Protein AF-A0A0B6WXC1-F1 (afdb_monomer_lite)

Organism: NCBI:txid454194

Sequence (151 aa):
MERNPGFRALVWTSIVTAAIGIGVLFVARARHEAISSNPSQPAAYEILSDEMGTLICIGVPVDTNEEQLRATLVKVADEHQDDAARDYMTSMYLWVEAYLVKDGQRSRVPAGSLRRFVPPGNAEERRRMKIDRGAWDSFAITLDEAKRTLQ

Radius of gyration: 27.99 Å; chains: 1; bounding box: 67×60×90 Å

Foldseek 3Di:
DDDYDDDDDDDDDDDDDDDDDDDDDDPPCPDPDPQDPDLQAAFDWDFPDDPLEAETEIEGELPRDPNNVVNNQVVVCVVPLQDPSHAQGPDQKHKYFYWYDDPRWTFPHGQKMKIWGRDHHHNVVSVVVVDPRCVPIDMDGNSVNRSVRTD

Structure (mmCIF, N/CA/C/O backbone):
data_AF-A0A0B6WXC1-F1
#
_entry.id   AF-A0A0B6WXC1-F1
#
loop_
_atom_site.group_PDB
_atom_site.id
_atom_site.type_symbol
_atom_site.label_atom_id
_atom_site.label_alt_id
_atom_site.label_comp_id
_atom_site.label_asym_id
_atom_site.label_entity_id
_atom_site.label_seq_id
_atom_site.pdbx_PDB_ins_code
_atom_site.Cartn_x
_atom_site.Cartn_y
_atom_site.Cartn_z
_atom_site.occupancy
_atom_site.B_iso_or_equiv
_atom_site.auth_seq_id
_atom_site.auth_comp_id
_atom_site.auth_asym_id
_atom_site.auth_atom_id
_atom_site.pdbx_PDB_model_num
ATOM 1 N N . MET A 1 1 ? 47.569 -46.058 71.777 1.00 40.78 1 MET A N 1
ATOM 2 C CA . MET A 1 1 ? 48.752 -45.223 71.468 1.00 40.78 1 MET A CA 1
ATOM 3 C C . MET A 1 1 ? 49.082 -45.556 70.025 1.00 40.78 1 MET A C 1
ATOM 5 O O . MET A 1 1 ? 49.300 -46.722 69.774 1.00 40.78 1 MET A O 1
ATOM 9 N N . GLU A 1 2 ? 48.894 -44.710 69.020 1.00 37.91 2 GLU A N 1
ATOM 10 C CA . GLU A 1 2 ? 49.236 -43.290 68.892 1.00 37.91 2 GLU A CA 1
ATOM 11 C C . GLU A 1 2 ? 48.126 -42.445 68.238 1.00 37.91 2 GLU A C 1
ATOM 13 O O . GLU A 1 2 ? 47.155 -42.953 67.682 1.00 37.91 2 GLU A O 1
ATOM 18 N N . ARG A 1 3 ? 48.280 -41.126 68.381 1.00 39.72 3 ARG A N 1
ATOM 19 C CA . ARG A 1 3 ? 47.405 -40.033 67.948 1.00 39.72 3 ARG A CA 1
ATOM 20 C C . ARG A 1 3 ? 48.002 -39.357 66.701 1.00 39.72 3 ARG A C 1
ATOM 22 O O . ARG A 1 3 ? 49.127 -38.893 66.804 1.00 39.72 3 ARG A O 1
ATOM 29 N N . ASN A 1 4 ? 47.145 -39.117 65.695 1.00 49.16 4 ASN A N 1
ATOM 30 C CA . ASN A 1 4 ? 47.024 -37.873 64.895 1.00 49.16 4 ASN A CA 1
ATOM 31 C C . ASN A 1 4 ? 48.202 -37.407 63.990 1.00 49.16 4 ASN A C 1
ATOM 33 O O . ASN A 1 4 ? 49.335 -37.820 64.179 1.00 49.16 4 ASN A O 1
ATOM 37 N N . PRO A 1 5 ? 48.010 -36.375 63.135 1.00 60.09 5 PRO A N 1
ATOM 38 C CA . PRO A 1 5 ? 46.881 -36.095 62.232 1.00 60.09 5 PRO A CA 1
ATOM 39 C C . PRO A 1 5 ? 47.346 -35.548 60.854 1.00 60.09 5 PRO A C 1
ATOM 41 O O . PRO A 1 5 ? 48.386 -34.911 60.730 1.00 60.09 5 PRO A O 1
ATOM 44 N N . GLY A 1 6 ? 46.519 -35.681 59.818 1.00 40.53 6 GLY A N 1
ATOM 45 C CA . GLY A 1 6 ? 46.742 -35.043 58.513 1.00 40.53 6 GLY A CA 1
ATOM 46 C C . GLY A 1 6 ? 45.454 -34.441 57.978 1.00 40.53 6 GLY A C 1
ATOM 47 O O . GLY A 1 6 ? 44.843 -34.969 57.061 1.00 40.53 6 GLY A O 1
ATOM 48 N N . PHE A 1 7 ? 44.995 -33.388 58.645 1.00 43.75 7 PHE A N 1
ATOM 49 C CA . PHE A 1 7 ? 43.799 -32.616 58.325 1.00 43.75 7 PHE A CA 1
ATOM 50 C C . PHE A 1 7 ? 44.002 -31.797 57.034 1.00 43.75 7 PHE A C 1
ATOM 52 O O . PHE A 1 7 ? 45.110 -31.309 56.816 1.00 43.75 7 PHE A O 1
ATOM 59 N N . ARG A 1 8 ? 42.880 -31.497 56.347 1.00 41.06 8 ARG A N 1
ATOM 60 C CA . ARG A 1 8 ? 42.628 -30.425 55.339 1.00 41.06 8 ARG A CA 1
ATOM 61 C C . ARG A 1 8 ? 42.650 -30.906 53.874 1.00 41.06 8 ARG A C 1
ATOM 63 O O . ARG A 1 8 ? 43.608 -31.531 53.465 1.00 41.06 8 ARG A O 1
ATOM 70 N N . ALA A 1 9 ? 41.669 -30.629 53.012 1.00 38.78 9 ALA A N 1
ATOM 71 C CA . ALA A 1 9 ? 40.516 -29.728 53.066 1.00 38.78 9 ALA A CA 1
ATOM 72 C C . ALA A 1 9 ? 39.494 -30.075 51.953 1.00 38.78 9 ALA A C 1
ATOM 74 O O . ALA A 1 9 ? 39.887 -30.636 50.938 1.00 38.78 9 ALA A O 1
ATOM 75 N N . LEU A 1 10 ? 38.230 -29.672 52.175 1.00 46.09 10 LEU A N 1
ATOM 76 C CA . LEU A 1 10 ? 37.221 -29.169 51.212 1.00 46.09 10 LEU A CA 1
ATOM 77 C C . LEU A 1 10 ? 37.076 -29.913 49.864 1.00 46.09 10 LEU A C 1
ATOM 79 O O . LEU A 1 10 ? 37.927 -29.812 48.993 1.00 46.09 10 LEU A O 1
ATOM 83 N N . VAL A 1 11 ? 36.013 -30.690 49.614 1.00 44.84 11 VAL A N 1
ATOM 84 C CA . VAL A 1 11 ? 34.620 -30.263 49.318 1.00 44.84 11 VAL A CA 1
ATOM 85 C C . VAL A 1 11 ? 34.566 -29.036 48.393 1.00 44.84 11 VAL A C 1
ATOM 87 O O . VAL A 1 11 ? 34.926 -27.945 48.815 1.00 44.84 11 VAL A O 1
ATOM 90 N N . TRP A 1 12 ? 34.095 -29.195 47.153 1.00 34.00 12 TRP A N 1
ATOM 91 C CA . TRP A 1 12 ? 32.760 -28.741 46.729 1.00 34.00 12 TRP A CA 1
ATOM 92 C C . TRP A 1 12 ? 32.480 -29.147 45.272 1.00 34.00 12 TRP A C 1
ATOM 94 O O . TRP A 1 12 ? 33.256 -28.925 44.350 1.00 34.00 12 TRP A O 1
ATOM 104 N N . THR A 1 13 ? 31.342 -29.809 45.125 1.00 49.97 13 THR A N 1
ATOM 105 C CA . THR A 1 13 ? 30.692 -30.326 43.923 1.00 49.97 13 THR A CA 1
ATOM 106 C C . THR A 1 13 ? 30.248 -29.229 42.960 1.00 49.97 13 THR A C 1
ATOM 108 O O . THR A 1 13 ? 29.724 -28.205 43.392 1.00 49.97 13 THR A O 1
ATOM 111 N N . SER A 1 14 ? 30.303 -29.502 41.655 1.00 40.31 14 SER A N 1
ATOM 112 C CA . SER A 1 14 ? 29.391 -28.907 40.668 1.00 40.31 14 SER A CA 1
ATOM 113 C C . SER A 1 14 ? 29.190 -29.877 39.505 1.00 40.31 14 SER A C 1
ATOM 115 O O . SER A 1 14 ? 30.009 -29.976 38.597 1.00 40.31 14 SER A O 1
ATOM 117 N N . ILE A 1 15 ? 28.088 -30.623 39.577 1.00 48.66 15 ILE A N 1
ATOM 118 C CA . ILE A 1 15 ? 27.477 -31.322 38.448 1.00 48.66 15 ILE A CA 1
ATOM 119 C C . ILE A 1 15 ? 26.597 -30.281 37.754 1.00 48.66 15 ILE A C 1
ATOM 121 O O . ILE A 1 15 ? 25.662 -29.780 38.375 1.00 48.66 15 ILE A O 1
ATOM 125 N N . VAL A 1 16 ? 26.875 -29.952 36.493 1.00 43.62 16 VAL A N 1
ATOM 126 C CA . VAL A 1 16 ? 25.897 -29.266 35.639 1.00 43.62 16 VAL A CA 1
ATOM 127 C C . VAL A 1 16 ? 25.464 -30.242 34.560 1.00 43.62 16 VAL A C 1
ATOM 129 O O . VAL A 1 16 ? 26.168 -30.508 33.589 1.00 43.62 16 VAL A O 1
ATOM 132 N N . THR A 1 17 ? 24.292 -30.811 34.801 1.00 49.19 17 THR A N 1
ATOM 133 C CA . THR A 1 17 ? 23.539 -31.681 33.911 1.00 49.19 17 THR A CA 1
ATOM 134 C C . THR A 1 17 ? 23.006 -30.845 32.748 1.00 49.19 17 THR A C 1
ATOM 136 O O . THR A 1 17 ? 22.148 -29.985 32.935 1.00 49.19 17 THR A O 1
ATOM 139 N N . ALA A 1 18 ? 23.514 -31.083 31.543 1.00 45.59 18 ALA A N 1
ATOM 140 C CA . ALA A 1 18 ? 22.942 -30.539 30.320 1.00 45.59 18 ALA A CA 1
ATOM 141 C C . ALA A 1 18 ? 21.737 -31.398 29.907 1.00 45.59 18 ALA A C 1
ATOM 143 O O . ALA A 1 18 ? 21.915 -32.548 29.507 1.00 45.59 18 ALA A O 1
ATOM 144 N N . ALA A 1 19 ? 20.518 -30.861 29.999 1.00 44.47 19 ALA A N 1
ATOM 145 C CA . ALA A 1 19 ? 19.350 -31.492 29.391 1.00 44.47 19 ALA A CA 1
ATOM 146 C C . ALA A 1 19 ? 18.281 -30.476 28.941 1.00 44.47 19 ALA A C 1
ATOM 148 O O . ALA A 1 19 ? 17.565 -29.909 29.755 1.00 44.47 19 ALA A O 1
ATOM 149 N N . ILE A 1 20 ? 18.202 -30.347 27.611 1.00 49.75 20 ILE A N 1
ATOM 150 C CA . ILE A 1 20 ? 17.006 -30.330 26.746 1.00 49.75 20 ILE A CA 1
ATOM 151 C C . ILE A 1 20 ? 15.991 -29.184 26.898 1.00 49.75 20 ILE A C 1
ATOM 153 O O . ILE A 1 20 ? 15.306 -29.038 27.903 1.00 49.75 20 ILE A O 1
ATOM 157 N N . GLY A 1 21 ? 15.763 -28.499 25.772 1.00 38.78 21 GLY A N 1
ATOM 158 C CA . GLY A 1 21 ? 14.553 -27.718 25.522 1.00 38.78 21 GLY A CA 1
ATOM 159 C C . GLY A 1 21 ? 14.538 -27.099 24.126 1.00 38.78 21 GLY A C 1
ATOM 160 O O . GLY A 1 21 ? 14.786 -25.908 23.981 1.00 38.78 21 GLY A O 1
ATOM 161 N N . ILE A 1 22 ? 14.255 -27.899 23.092 1.00 50.91 22 ILE A N 1
ATOM 162 C CA . ILE A 1 22 ? 13.799 -27.373 21.797 1.00 50.91 22 ILE A CA 1
ATOM 163 C C . ILE A 1 22 ? 12.395 -26.808 22.032 1.00 50.91 22 ILE A C 1
ATOM 165 O O . ILE A 1 22 ? 11.469 -27.557 22.331 1.00 50.91 22 ILE A O 1
ATOM 169 N N . GLY A 1 23 ? 12.254 -25.491 21.917 1.00 38.72 23 GLY A N 1
ATOM 170 C CA . GLY A 1 23 ? 10.987 -24.780 22.032 1.00 38.72 23 GLY A CA 1
ATOM 171 C C . GLY A 1 23 ? 11.016 -23.554 21.134 1.00 38.72 23 GLY A C 1
ATOM 172 O O . GLY A 1 23 ? 11.647 -22.550 21.450 1.00 38.72 23 GLY A O 1
ATOM 173 N N . VAL A 1 24 ? 10.371 -23.680 19.981 1.00 50.59 24 VAL A N 1
ATOM 174 C CA . VAL A 1 24 ? 10.141 -22.616 19.004 1.00 50.59 24 VAL A CA 1
ATOM 175 C C . VAL A 1 24 ? 9.372 -21.474 19.666 1.00 50.59 24 VAL A C 1
ATOM 177 O O . VAL A 1 24 ? 8.263 -21.689 20.144 1.00 50.59 24 VAL A O 1
ATOM 180 N N . LEU A 1 25 ? 9.910 -20.255 19.616 1.00 39.41 25 LEU A N 1
ATOM 181 C CA . LEU A 1 25 ? 9.087 -19.055 19.494 1.00 39.41 25 LEU A CA 1
ATOM 182 C C . LEU A 1 25 ? 9.913 -17.950 18.830 1.00 39.41 25 LEU A C 1
ATOM 184 O O . LEU A 1 25 ? 10.766 -17.315 19.447 1.00 39.41 25 LEU A O 1
ATOM 188 N N . PHE A 1 26 ? 9.658 -17.739 17.540 1.00 43.16 26 PHE A N 1
ATOM 189 C CA . PHE A 1 26 ? 10.005 -16.496 16.868 1.00 43.16 26 PHE A CA 1
ATOM 190 C C . PHE A 1 26 ? 9.287 -15.367 17.605 1.00 43.16 26 PHE A C 1
ATOM 192 O O . PHE A 1 26 ? 8.086 -15.165 17.443 1.00 43.16 26 PHE A O 1
ATOM 199 N N . VAL A 1 27 ? 10.017 -14.636 18.442 1.00 44.41 27 VAL A N 1
ATOM 200 C CA . VAL A 1 27 ? 9.549 -13.346 18.938 1.00 44.41 27 VAL A CA 1
ATOM 201 C C . VAL A 1 27 ? 9.637 -12.394 17.753 1.00 44.41 27 VAL A C 1
ATOM 203 O O . VAL A 1 27 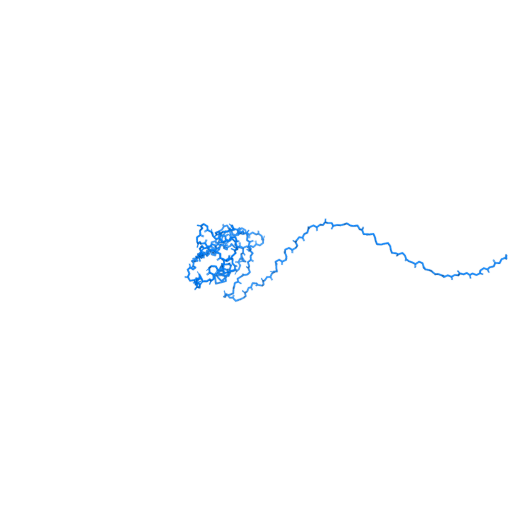? 10.677 -11.784 17.503 1.00 44.41 27 VAL A O 1
ATOM 206 N N . ALA A 1 28 ? 8.546 -12.304 16.993 1.00 48.09 28 ALA A N 1
ATOM 207 C CA . ALA A 1 28 ? 8.292 -11.202 16.083 1.00 48.09 28 ALA A CA 1
ATOM 208 C C . ALA A 1 28 ? 8.224 -9.923 16.926 1.00 48.09 28 ALA A C 1
ATOM 210 O O . ALA A 1 28 ? 7.179 -9.514 17.420 1.00 48.09 28 ALA A O 1
ATOM 211 N N . ARG A 1 29 ? 9.388 -9.319 17.168 1.00 40.75 29 ARG A N 1
ATOM 212 C CA . ARG A 1 29 ? 9.503 -8.018 17.817 1.00 40.75 29 ARG A CA 1
ATOM 213 C C . ARG A 1 29 ? 9.371 -6.951 16.737 1.00 40.75 29 ARG A C 1
ATOM 215 O O . ARG A 1 29 ? 10.347 -6.276 16.418 1.00 40.75 29 ARG A O 1
ATOM 222 N N . ALA A 1 30 ? 8.172 -6.821 16.170 1.00 43.78 30 ALA A N 1
ATOM 223 C CA . ALA A 1 30 ? 7.795 -5.594 15.484 1.00 43.78 30 ALA A CA 1
ATOM 224 C C . ALA A 1 30 ? 7.807 -4.496 16.552 1.00 43.78 30 ALA A C 1
ATOM 226 O O . ALA A 1 30 ? 7.058 -4.524 17.530 1.00 43.78 30 ALA A O 1
ATOM 227 N N . ARG A 1 31 ? 8.807 -3.622 16.463 1.00 45.12 31 ARG A N 1
ATOM 228 C CA . ARG A 1 31 ? 8.982 -2.514 17.390 1.00 45.12 31 ARG A CA 1
ATOM 229 C C . ARG A 1 31 ? 7.776 -1.593 17.234 1.00 45.12 31 ARG A C 1
ATOM 231 O O . ARG A 1 31 ? 7.430 -1.240 16.116 1.00 45.12 31 ARG A O 1
ATOM 238 N N . HIS A 1 32 ? 7.176 -1.206 18.358 1.00 42.19 32 HIS A N 1
ATOM 239 C CA . HIS A 1 32 ? 6.328 -0.023 18.443 1.00 42.19 32 HIS A CA 1
ATOM 240 C C . HIS A 1 32 ? 7.124 1.169 17.897 1.00 42.19 32 HIS A C 1
ATOM 242 O O . HIS A 1 32 ? 7.946 1.747 18.611 1.00 42.19 32 HIS A O 1
ATOM 248 N N . GLU A 1 33 ? 6.928 1.507 16.628 1.00 42.31 33 GLU A N 1
ATOM 249 C CA . GLU A 1 33 ? 7.277 2.829 16.138 1.00 42.31 33 GLU A CA 1
ATOM 250 C C . GLU A 1 33 ? 6.201 3.783 16.647 1.00 42.31 33 GLU A C 1
ATOM 252 O O . GLU A 1 33 ? 5.001 3.536 16.520 1.00 42.31 33 GLU A O 1
ATOM 257 N N . ALA A 1 34 ? 6.664 4.821 17.338 1.00 45.56 34 ALA A N 1
ATOM 258 C CA . ALA A 1 34 ? 5.833 5.889 17.851 1.00 45.56 34 ALA A CA 1
ATOM 259 C C . ALA A 1 34 ? 4.918 6.406 16.736 1.00 45.56 34 ALA A C 1
ATOM 261 O O . ALA A 1 34 ? 5.383 6.657 15.625 1.00 45.56 34 ALA A O 1
ATOM 262 N N . ILE A 1 35 ? 3.636 6.583 17.060 1.00 50.53 35 ILE A N 1
ATOM 263 C CA . ILE A 1 35 ? 2.696 7.373 16.264 1.00 50.53 35 ILE A CA 1
ATOM 264 C C . ILE A 1 35 ? 3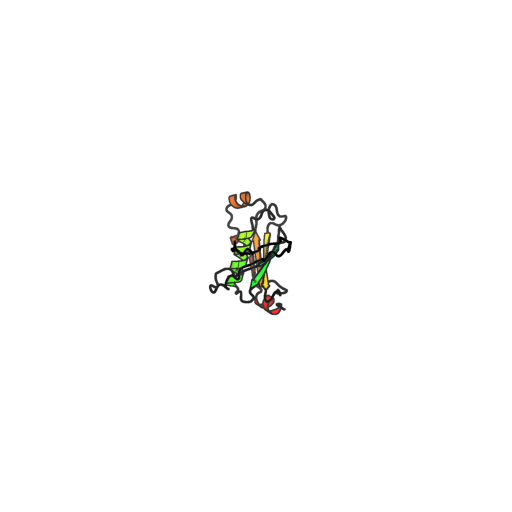.421 8.671 15.908 1.00 50.53 35 ILE A C 1
ATOM 266 O O . ILE A 1 35 ? 3.759 9.458 16.798 1.00 50.53 35 ILE A O 1
ATOM 270 N N . SER A 1 36 ? 3.758 8.853 14.630 1.00 51.19 36 SER A N 1
ATOM 271 C CA . SER A 1 36 ? 4.434 10.072 14.213 1.00 51.19 36 SER A CA 1
ATOM 272 C C . SER A 1 36 ? 3.506 11.246 14.507 1.00 51.19 36 SER A C 1
ATOM 274 O O . SER A 1 36 ? 2.354 11.264 14.082 1.00 51.19 36 SER A O 1
ATOM 276 N N . SER A 1 37 ? 3.996 12.235 15.251 1.00 55.72 37 SER A N 1
ATOM 277 C CA . SER A 1 37 ? 3.274 13.487 15.489 1.00 55.72 37 SER A CA 1
ATOM 278 C C . SER A 1 37 ? 3.322 14.428 14.282 1.00 55.72 37 SER A C 1
ATOM 280 O O . SER A 1 37 ? 2.720 15.500 14.316 1.00 55.72 37 SER A O 1
ATOM 282 N N . ASN A 1 38 ? 4.040 14.049 13.219 1.00 62.12 38 ASN A N 1
ATOM 283 C CA . ASN A 1 38 ? 4.110 14.803 11.982 1.00 62.12 38 ASN A CA 1
ATOM 284 C C . ASN A 1 38 ? 3.061 14.253 10.999 1.00 62.12 38 ASN A C 1
ATOM 286 O O . ASN A 1 38 ? 3.181 13.102 10.572 1.00 62.12 38 ASN A O 1
ATOM 290 N N . PRO A 1 39 ? 2.044 15.046 10.616 1.00 61.31 39 PRO A N 1
ATOM 291 C CA . PRO A 1 39 ? 0.963 14.569 9.755 1.00 61.31 39 PRO A CA 1
ATOM 292 C C . PRO A 1 39 ? 1.456 14.175 8.352 1.00 61.31 39 PRO A C 1
ATOM 294 O O . PRO A 1 39 ? 0.836 13.346 7.702 1.00 61.31 39 PRO A O 1
ATOM 297 N N . SER A 1 40 ? 2.629 14.662 7.933 1.00 73.12 40 SER A N 1
ATOM 298 C CA . SER A 1 40 ? 3.245 14.309 6.646 1.00 73.12 40 SER A CA 1
ATOM 299 C C . SER A 1 40 ? 4.071 13.016 6.652 1.00 73.12 40 SER A C 1
ATOM 301 O O . SER A 1 40 ? 4.503 12.561 5.593 1.00 73.12 40 SER A O 1
ATOM 303 N N . GLN A 1 41 ? 4.344 12.425 7.821 1.00 89.12 41 GLN A N 1
ATOM 304 C CA . GLN A 1 41 ? 5.146 11.205 7.901 1.00 89.12 41 GLN A CA 1
ATOM 305 C C . GLN A 1 41 ? 4.273 9.950 7.782 1.00 89.12 41 GLN A C 1
ATOM 307 O O . GLN A 1 41 ? 3.185 9.914 8.354 1.00 89.12 41 GLN A O 1
ATOM 312 N N . PRO A 1 42 ? 4.758 8.892 7.106 1.00 93.12 42 PRO A N 1
ATOM 313 C CA . PRO A 1 42 ? 4.084 7.601 7.090 1.00 93.12 42 PRO A CA 1
ATOM 314 C C . PRO A 1 42 ? 3.806 7.093 8.509 1.00 93.12 42 PRO A C 1
ATOM 316 O O . PRO A 1 42 ? 4.689 7.119 9.370 1.00 93.12 42 PRO A O 1
ATOM 319 N N . ALA A 1 43 ? 2.596 6.594 8.736 1.00 93.06 43 ALA A N 1
ATOM 320 C CA . ALA A 1 43 ? 2.280 5.808 9.919 1.00 93.06 43 ALA A CA 1
ATOM 321 C C . ALA A 1 43 ? 3.043 4.473 9.906 1.00 93.06 43 ALA A C 1
ATOM 323 O O . ALA A 1 43 ? 3.349 3.923 8.840 1.00 93.06 43 ALA A O 1
ATOM 324 N N . ALA A 1 44 ? 3.300 3.939 11.102 1.00 93.62 44 ALA A N 1
ATOM 325 C CA . ALA A 1 44 ? 3.724 2.555 11.263 1.00 93.62 44 ALA A CA 1
ATOM 326 C C . ALA A 1 44 ? 2.677 1.624 10.635 1.00 93.62 44 ALA A C 1
ATOM 328 O O . ALA A 1 44 ? 1.478 1.902 10.702 1.00 93.62 44 ALA A O 1
ATOM 329 N N . TYR A 1 45 ? 3.124 0.532 10.026 1.00 96.25 45 TYR A N 1
ATOM 330 C CA . TYR A 1 45 ? 2.230 -0.425 9.392 1.00 96.25 45 TYR A CA 1
ATOM 331 C C . TYR A 1 45 ? 2.748 -1.855 9.551 1.00 96.25 45 TYR A C 1
ATOM 333 O O . TYR A 1 45 ? 3.940 -2.080 9.769 1.00 96.25 45 TYR A O 1
ATOM 341 N N . GLU A 1 46 ? 1.847 -2.820 9.416 1.00 96.06 46 GLU A N 1
ATOM 342 C CA . GLU A 1 46 ? 2.173 -4.241 9.291 1.00 96.06 46 GLU A CA 1
ATOM 343 C C . GLU A 1 46 ? 1.595 -4.805 7.991 1.00 96.06 46 GLU A C 1
ATOM 345 O O . GLU A 1 46 ? 0.562 -4.334 7.521 1.00 96.06 46 GLU A O 1
ATOM 350 N N . ILE A 1 47 ? 2.235 -5.813 7.399 1.00 96.06 47 ILE A N 1
ATOM 351 C CA . ILE A 1 47 ? 1.676 -6.517 6.238 1.00 96.06 47 ILE A CA 1
ATOM 352 C C . ILE A 1 47 ? 0.684 -7.565 6.750 1.00 96.06 47 ILE A C 1
ATOM 354 O O . ILE A 1 47 ? 1.070 -8.490 7.463 1.00 96.06 47 ILE A O 1
ATOM 358 N N . LEU A 1 48 ? -0.587 -7.431 6.370 1.00 95.31 48 LEU A N 1
ATOM 359 C CA . LEU A 1 48 ? -1.654 -8.383 6.697 1.00 95.31 48 LEU A CA 1
ATOM 360 C C . LEU A 1 48 ? -1.705 -9.528 5.683 1.00 95.31 48 LEU A C 1
ATOM 362 O O . LEU A 1 48 ? -1.920 -10.682 6.050 1.00 95.31 48 LEU A O 1
ATOM 366 N N . SER A 1 49 ? -1.530 -9.202 4.404 1.00 95.38 49 SER A N 1
ATOM 367 C CA . SER A 1 49 ? -1.423 -10.171 3.316 1.00 95.38 49 SER A CA 1
ATOM 368 C C . SER A 1 49 ? -0.711 -9.552 2.122 1.00 95.38 49 SER A C 1
ATOM 370 O O . SER A 1 49 ? -0.844 -8.360 1.860 1.00 95.38 49 SER A O 1
ATOM 372 N N . ASP A 1 50 ? 0.003 -10.375 1.367 1.00 92.88 50 ASP A N 1
ATOM 373 C CA . ASP A 1 50 ? 0.585 -9.996 0.085 1.00 92.88 50 ASP A CA 1
ATOM 374 C C . ASP A 1 50 ? 0.25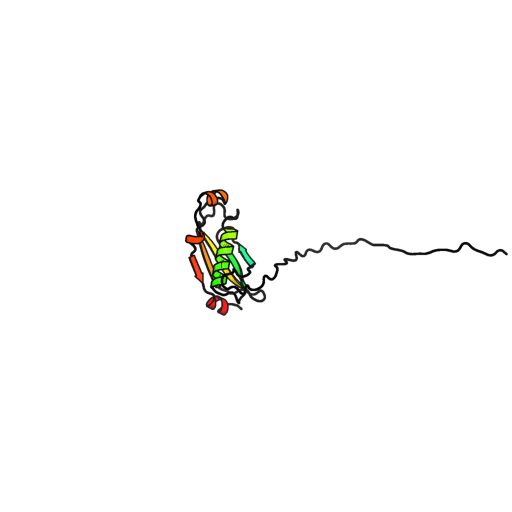6 -11.108 -0.918 1.00 92.88 50 ASP A C 1
ATOM 376 O O . ASP A 1 50 ? 0.681 -12.253 -0.755 1.00 92.88 50 ASP A O 1
ATOM 380 N N . GLU A 1 51 ? -0.535 -10.772 -1.937 1.00 87.38 51 GLU A N 1
ATOM 381 C CA . GLU A 1 51 ? -0.972 -11.703 -2.981 1.00 87.38 51 GLU A CA 1
ATOM 382 C C . GLU A 1 51 ? 0.094 -11.931 -4.069 1.00 87.38 51 GLU A C 1
ATOM 384 O O . GLU A 1 51 ? -0.228 -12.400 -5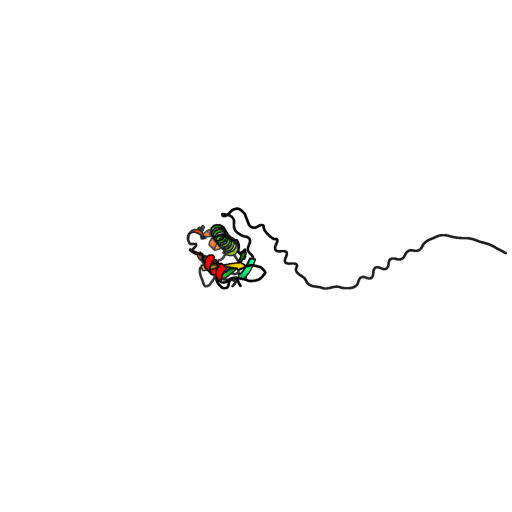.158 1.00 87.38 51 GLU A O 1
ATOM 389 N N . MET A 1 52 ? 1.367 -11.626 -3.776 1.00 72.00 52 MET A N 1
ATOM 390 C CA . MET A 1 52 ? 2.556 -11.937 -4.586 1.00 72.00 52 MET A CA 1
ATOM 391 C C . MET A 1 52 ? 2.355 -11.600 -6.063 1.00 72.00 52 MET A C 1
ATOM 393 O O . MET A 1 52 ? 2.583 -12.405 -6.963 1.00 72.00 52 MET A O 1
ATOM 397 N N . GLY A 1 53 ? 1.849 -10.393 -6.287 1.00 72.56 53 GLY A N 1
ATOM 398 C CA . GLY A 1 53 ? 1.477 -9.903 -7.597 1.00 72.56 53 GLY A CA 1
ATOM 399 C C . GLY A 1 53 ? 0.735 -8.595 -7.435 1.00 72.56 53 GLY A C 1
ATOM 400 O O . GLY A 1 53 ? 1.337 -7.531 -7.381 1.00 72.56 53 GLY A O 1
ATOM 401 N N . THR A 1 54 ? -0.585 -8.649 -7.338 1.00 87.25 54 THR A N 1
ATOM 402 C CA . THR A 1 54 ? -1.417 -7.470 -7.589 1.00 87.25 54 THR A CA 1
ATOM 403 C C . THR A 1 54 ? -1.781 -6.649 -6.372 1.00 87.25 54 THR A C 1
ATOM 405 O O . THR A 1 54 ? -2.084 -5.474 -6.547 1.00 87.25 54 THR A O 1
ATOM 408 N N . LEU A 1 55 ? -1.776 -7.227 -5.172 1.00 94.06 55 LEU A N 1
ATOM 409 C CA . LEU A 1 55 ? -2.349 -6.593 -3.988 1.00 94.06 55 LEU A CA 1
ATOM 410 C C . LEU A 1 55 ? -1.490 -6.824 -2.744 1.00 94.06 55 LEU A C 1
ATOM 412 O O . LEU A 1 55 ? -1.089 -7.950 -2.453 1.00 94.06 55 LEU A O 1
ATOM 416 N N . ILE A 1 56 ? -1.261 -5.748 -1.999 1.00 96.31 56 ILE A N 1
ATOM 417 C CA . ILE A 1 56 ? -0.711 -5.759 -0.645 1.00 96.31 56 ILE A CA 1
ATOM 418 C C . ILE A 1 56 ? -1.770 -5.182 0.285 1.00 96.31 56 ILE A C 1
ATOM 420 O O . ILE A 1 56 ? -2.210 -4.050 0.097 1.00 96.31 56 ILE A O 1
ATOM 424 N N . CYS A 1 57 ? -2.146 -5.931 1.313 1.00 97.94 57 CYS A N 1
ATOM 425 C CA . CYS A 1 57 ? -2.995 -5.436 2.386 1.00 97.94 57 CYS A CA 1
ATOM 426 C C . CYS A 1 57 ? -2.128 -5.146 3.608 1.00 97.94 57 CYS A C 1
ATOM 428 O O . CYS A 1 57 ? -1.420 -6.031 4.093 1.00 97.94 57 CYS A O 1
ATOM 430 N N . ILE A 1 58 ? -2.220 -3.931 4.135 1.00 98.31 58 ILE A N 1
ATOM 431 C CA . ILE A 1 58 ? -1.496 -3.484 5.323 1.00 98.31 58 ILE A CA 1
ATOM 432 C C . ILE A 1 58 ? -2.459 -3.103 6.447 1.00 98.31 58 ILE A C 1
ATOM 434 O O . ILE A 1 58 ? -3.593 -2.692 6.204 1.00 98.31 58 ILE A O 1
ATOM 438 N N . GLY A 1 59 ? -2.000 -3.230 7.685 1.00 97.88 59 GLY A N 1
ATOM 439 C CA . GLY A 1 59 ? -2.666 -2.729 8.878 1.00 97.88 59 GLY A CA 1
ATOM 440 C C . GLY A 1 59 ? -2.019 -1.424 9.316 1.00 97.88 59 GLY A C 1
ATOM 441 O O . GLY A 1 59 ? -0.796 -1.363 9.409 1.00 97.88 59 GLY A O 1
ATOM 442 N N . VAL A 1 60 ? -2.820 -0.393 9.583 1.00 97.69 60 VAL A N 1
ATOM 443 C CA . VAL A 1 60 ? -2.361 0.896 10.124 1.00 97.69 60 VAL A CA 1
ATOM 444 C C . VAL A 1 60 ? -3.102 1.236 11.426 1.00 97.69 60 VAL A C 1
ATOM 446 O O . VAL A 1 60 ? -4.254 0.823 11.596 1.00 97.69 60 VAL A O 1
ATOM 449 N N . PRO A 1 61 ? -2.492 1.996 12.353 1.00 96.44 61 PRO A N 1
ATOM 450 C CA . PRO A 1 61 ? -3.137 2.420 13.594 1.00 96.44 61 PRO A CA 1
ATOM 451 C C . PRO A 1 61 ? -4.452 3.184 13.374 1.00 96.44 61 PRO A C 1
ATOM 453 O O . PRO A 1 61 ? -4.579 3.970 12.435 1.00 96.44 61 PRO A O 1
ATOM 456 N N . VAL A 1 62 ? -5.428 3.000 14.269 1.00 95.31 62 VAL A N 1
ATOM 457 C CA . VAL A 1 62 ? -6.758 3.649 14.204 1.00 95.31 62 VAL A CA 1
ATOM 458 C C . VAL A 1 62 ? -6.724 5.187 14.248 1.00 95.31 62 VAL A C 1
ATOM 460 O O . VAL A 1 62 ? -7.653 5.847 13.777 1.00 95.31 62 VAL A O 1
ATOM 463 N N . ASP A 1 63 ? -5.673 5.765 14.823 1.00 93.75 63 ASP A N 1
ATOM 464 C CA . ASP A 1 63 ? -5.447 7.205 14.950 1.00 93.75 63 ASP A CA 1
ATOM 465 C C . ASP A 1 63 ? -4.724 7.823 13.742 1.00 93.75 63 ASP A C 1
ATOM 467 O O . ASP A 1 63 ? -4.551 9.042 13.694 1.00 93.75 63 ASP A O 1
ATOM 471 N N . THR A 1 64 ? -4.380 7.011 12.735 1.00 94.62 64 THR A N 1
ATOM 472 C CA . THR A 1 64 ? -3.811 7.472 11.462 1.00 94.62 64 THR A CA 1
ATOM 473 C C . THR A 1 64 ? -4.744 8.485 10.792 1.00 94.62 64 THR A C 1
ATOM 475 O O . THR A 1 64 ? -5.932 8.221 10.571 1.00 94.62 64 THR A O 1
ATOM 478 N N . ASN A 1 65 ? -4.206 9.656 10.447 1.00 95.12 65 ASN A N 1
ATOM 479 C CA . ASN A 1 65 ? -4.932 10.671 9.684 1.00 95.12 65 ASN A CA 1
ATOM 480 C C . ASN A 1 65 ? -4.765 10.477 8.162 1.00 95.12 65 ASN A C 1
ATOM 482 O O . ASN A 1 65 ? -4.008 9.622 7.710 1.00 95.12 65 ASN A O 1
ATOM 486 N N . GLU A 1 66 ? -5.484 11.261 7.354 1.00 95.94 66 GLU A N 1
ATOM 487 C CA . GLU A 1 66 ? -5.461 11.110 5.892 1.00 95.94 66 GLU A CA 1
ATOM 488 C C . GLU A 1 66 ? -4.076 11.353 5.271 1.00 95.94 66 GLU A C 1
ATOM 490 O O . GLU A 1 66 ? -3.674 10.605 4.378 1.00 95.94 66 GLU A O 1
ATOM 495 N N . GLU A 1 67 ? -3.339 12.368 5.725 1.00 95.56 67 GLU A N 1
ATOM 496 C CA . GLU A 1 67 ? -2.009 12.681 5.187 1.00 95.56 67 GLU A CA 1
ATOM 497 C C . GLU A 1 67 ? -1.023 11.543 5.473 1.00 95.56 67 GLU A C 1
ATOM 499 O O . GLU A 1 67 ? -0.342 11.066 4.562 1.00 95.56 67 GLU A O 1
ATOM 504 N N . GLN A 1 68 ? -1.031 11.031 6.705 1.00 95.94 68 GLN A N 1
ATOM 505 C CA . GLN A 1 68 ? -0.213 9.890 7.113 1.00 95.94 68 GLN A CA 1
ATOM 506 C C . GLN A 1 68 ? -0.587 8.634 6.334 1.00 95.94 68 GLN A C 1
ATOM 508 O O . GLN A 1 68 ? 0.293 7.922 5.859 1.00 95.94 68 GLN A O 1
ATOM 513 N N . LEU A 1 69 ? -1.887 8.381 6.156 1.00 97.25 69 LEU A N 1
ATOM 514 C CA . LEU A 1 69 ? -2.390 7.247 5.390 1.00 97.25 69 LEU A CA 1
ATOM 515 C C . LEU A 1 69 ? -1.898 7.293 3.940 1.00 97.25 69 LEU A C 1
ATOM 517 O O . LEU A 1 69 ? -1.392 6.295 3.431 1.00 97.25 69 LEU A O 1
ATOM 521 N N . ARG A 1 70 ? -2.002 8.451 3.278 1.00 97.00 70 ARG A N 1
ATOM 522 C CA . ARG A 1 70 ? -1.489 8.639 1.912 1.00 97.00 70 ARG A CA 1
ATOM 523 C C . ARG A 1 70 ? 0.016 8.406 1.850 1.00 97.00 70 ARG A C 1
ATOM 525 O O . ARG A 1 70 ? 0.472 7.675 0.974 1.00 97.00 70 ARG A O 1
ATOM 532 N N . ALA A 1 71 ? 0.770 8.975 2.789 1.00 95.94 71 ALA A N 1
ATOM 533 C CA . ALA A 1 71 ? 2.215 8.792 2.867 1.00 95.94 71 ALA A CA 1
ATOM 534 C C . ALA A 1 71 ? 2.600 7.316 3.078 1.00 95.94 71 ALA A C 1
ATOM 536 O O . ALA A 1 71 ? 3.524 6.823 2.433 1.00 95.94 71 ALA A O 1
ATOM 537 N N . THR A 1 72 ? 1.867 6.585 3.923 1.00 97.50 72 THR A N 1
ATOM 538 C CA . THR A 1 72 ? 2.069 5.146 4.137 1.00 97.50 72 THR A CA 1
ATOM 539 C C . THR A 1 72 ? 1.782 4.337 2.880 1.00 97.50 72 THR A C 1
ATOM 541 O O . THR A 1 72 ? 2.595 3.494 2.513 1.00 97.50 72 THR A O 1
ATOM 544 N N . LEU A 1 73 ? 0.675 4.605 2.183 1.00 97.94 73 LEU A N 1
ATOM 545 C CA . LEU A 1 73 ? 0.335 3.906 0.940 1.00 97.94 73 LEU A CA 1
ATOM 546 C C . LEU A 1 73 ? 1.424 4.082 -0.130 1.00 97.94 73 LEU A C 1
ATOM 548 O O . LEU A 1 73 ? 1.831 3.104 -0.757 1.00 97.94 73 LEU A O 1
ATOM 552 N N . VAL A 1 74 ? 1.921 5.311 -0.308 1.00 96.75 74 VAL A N 1
ATOM 553 C CA . VAL A 1 74 ? 3.018 5.617 -1.244 1.00 96.75 74 VAL A CA 1
ATOM 554 C C . VAL A 1 74 ? 4.291 4.885 -0.843 1.00 96.75 74 VAL A C 1
ATOM 556 O O . VAL A 1 74 ? 4.888 4.216 -1.681 1.00 96.75 74 VAL A O 1
ATOM 559 N N . LYS A 1 75 ? 4.668 4.956 0.440 1.00 96.25 75 LYS A N 1
ATOM 560 C CA . LYS A 1 75 ? 5.853 4.274 0.971 1.00 96.25 75 LYS A CA 1
ATOM 561 C C . LYS A 1 75 ? 5.812 2.772 0.678 1.00 96.25 75 LYS A C 1
ATOM 563 O O . LYS A 1 75 ? 6.779 2.236 0.151 1.00 96.25 75 LYS A O 1
ATOM 568 N N . VAL A 1 76 ? 4.693 2.108 0.963 1.00 96.56 76 VAL A N 1
ATOM 569 C CA . VAL A 1 76 ? 4.536 0.664 0.719 1.00 96.56 76 VAL A CA 1
ATOM 570 C C . VAL A 1 76 ? 4.627 0.349 -0.773 1.00 96.56 76 VAL A C 1
ATOM 572 O O . VAL A 1 76 ? 5.315 -0.590 -1.170 1.00 96.56 76 VAL A O 1
ATOM 575 N N . ALA A 1 77 ? 3.985 1.151 -1.624 1.00 95.50 77 ALA A N 1
ATOM 576 C CA . ALA A 1 77 ? 4.102 0.982 -3.067 1.00 95.50 77 ALA A CA 1
ATOM 577 C C . ALA A 1 77 ? 5.548 1.179 -3.555 1.00 95.50 77 ALA A C 1
ATOM 579 O O . ALA A 1 77 ? 5.995 0.448 -4.437 1.00 95.50 77 ALA A O 1
ATOM 580 N N . ASP A 1 78 ? 6.293 2.128 -2.983 1.00 94.06 78 ASP A N 1
ATOM 581 C CA . ASP A 1 78 ? 7.698 2.365 -3.315 1.00 94.06 78 ASP A CA 1
ATOM 582 C C . ASP A 1 78 ? 8.609 1.212 -2.899 1.00 94.06 78 ASP A C 1
ATOM 584 O O . ASP A 1 78 ? 9.477 0.815 -3.678 1.00 94.06 78 ASP A O 1
ATOM 588 N N . GLU A 1 79 ? 8.390 0.673 -1.701 1.00 93.69 79 GLU A N 1
ATOM 589 C CA . GLU A 1 79 ? 9.173 -0.420 -1.121 1.00 93.69 79 GLU A CA 1
ATOM 590 C C . GLU A 1 79 ? 8.977 -1.737 -1.885 1.00 93.69 79 GLU A C 1
ATOM 592 O O . GLU A 1 79 ? 9.940 -2.482 -2.055 1.00 93.69 79 GLU A O 1
ATOM 597 N N . HIS A 1 80 ? 7.768 -1.996 -2.398 1.00 92.81 80 HIS A N 1
ATOM 598 C CA . HIS A 1 80 ? 7.396 -3.314 -2.923 1.00 92.81 80 HIS A CA 1
ATOM 599 C C . HIS A 1 80 ? 7.200 -3.401 -4.439 1.00 92.81 80 HIS A C 1
ATOM 601 O O . HIS A 1 80 ? 7.162 -4.498 -4.989 1.00 92.81 80 HIS A O 1
ATOM 607 N N . GLN A 1 81 ? 7.104 -2.286 -5.167 1.00 90.44 81 GLN A N 1
ATOM 608 C CA . GLN A 1 81 ? 6.899 -2.299 -6.629 1.00 90.44 81 GLN A CA 1
ATOM 609 C C . GLN A 1 81 ? 7.972 -3.040 -7.440 1.00 90.44 81 GLN A C 1
ATOM 611 O O . GLN A 1 81 ? 7.740 -3.352 -8.607 1.00 90.44 81 GLN A O 1
ATOM 616 N N . ASP A 1 82 ? 9.150 -3.267 -6.860 1.00 90.62 82 ASP A N 1
ATOM 617 C CA . ASP A 1 82 ? 10.280 -3.916 -7.520 1.00 90.62 82 ASP A CA 1
ATOM 618 C C . ASP A 1 82 ? 10.613 -5.306 -6.940 1.00 90.62 82 ASP A C 1
ATOM 620 O O . ASP A 1 82 ? 11.667 -5.854 -7.265 1.00 90.62 82 ASP A O 1
ATOM 624 N N . ASP A 1 83 ? 9.732 -5.898 -6.125 1.00 90.00 83 ASP A N 1
ATOM 625 C CA . ASP A 1 83 ? 9.927 -7.263 -5.623 1.00 90.00 83 ASP A CA 1
ATOM 626 C C . ASP A 1 83 ? 9.933 -8.289 -6.762 1.00 90.00 83 ASP A C 1
ATOM 628 O O . ASP A 1 83 ? 9.120 -8.224 -7.681 1.00 90.00 83 ASP A O 1
ATOM 632 N N . ALA A 1 84 ? 10.784 -9.313 -6.658 1.00 87.62 84 ALA A N 1
ATOM 633 C CA . ALA A 1 84 ? 10.874 -10.369 -7.673 1.00 87.62 84 ALA A CA 1
ATOM 634 C C . ALA A 1 84 ? 9.555 -11.149 -7.856 1.00 87.62 84 ALA A C 1
ATOM 636 O O . ALA A 1 84 ? 9.270 -11.641 -8.944 1.00 87.62 84 ALA A O 1
ATOM 637 N N . ALA A 1 85 ? 8.718 -11.228 -6.813 1.00 84.38 85 ALA A N 1
ATOM 638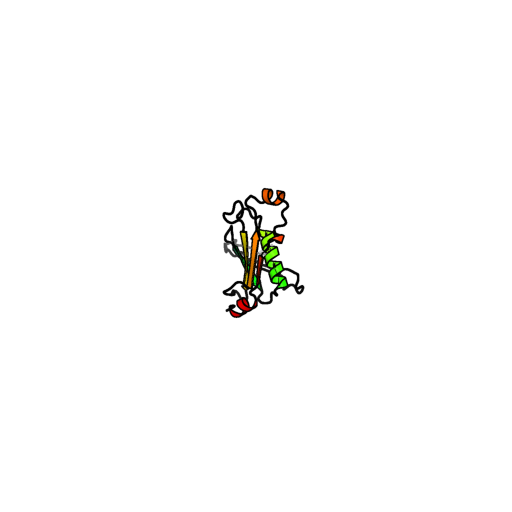 C CA . ALA A 1 85 ? 7.375 -11.812 -6.897 1.00 84.38 85 ALA A CA 1
ATOM 639 C C . ALA A 1 85 ? 6.446 -11.052 -7.865 1.00 84.38 85 ALA A C 1
ATOM 641 O O . ALA A 1 85 ? 5.431 -11.584 -8.302 1.00 84.38 85 ALA A O 1
ATOM 642 N N . ARG A 1 86 ? 6.800 -9.809 -8.203 1.00 84.94 86 ARG A N 1
ATOM 643 C CA . ARG A 1 86 ? 6.055 -8.900 -9.079 1.00 84.94 86 ARG A CA 1
ATOM 644 C C . ARG A 1 86 ? 6.692 -8.769 -10.463 1.00 84.94 86 ARG A C 1
ATOM 646 O O . ARG A 1 86 ? 6.271 -7.949 -11.282 1.00 84.94 86 ARG A O 1
ATOM 653 N N . ASP A 1 87 ? 7.695 -9.586 -10.759 1.00 85.31 87 ASP A N 1
ATOM 654 C CA . ASP A 1 87 ? 8.274 -9.636 -12.090 1.00 85.31 87 ASP A CA 1
ATOM 655 C C . ASP A 1 87 ? 7.303 -10.319 -13.058 1.00 85.31 87 ASP A C 1
ATOM 657 O O . ASP A 1 87 ? 6.739 -11.374 -12.774 1.00 85.31 87 ASP A O 1
ATOM 661 N N . TYR A 1 88 ? 7.102 -9.694 -14.220 1.00 77.69 88 TYR A N 1
ATOM 662 C CA . TYR A 1 88 ? 6.196 -10.186 -15.267 1.00 77.69 88 TYR A CA 1
ATOM 663 C C . TYR A 1 88 ? 4.751 -10.449 -14.797 1.00 77.69 88 TYR A C 1
ATOM 665 O O . TYR A 1 88 ? 4.092 -11.368 -15.288 1.00 77.69 88 TYR A O 1
ATOM 673 N N . MET A 1 89 ? 4.241 -9.633 -13.868 1.00 73.56 89 MET A N 1
ATOM 674 C CA . MET A 1 89 ? 2.845 -9.702 -13.432 1.00 73.56 89 MET A CA 1
ATOM 675 C C . MET A 1 89 ? 1.859 -9.662 -14.606 1.00 73.56 89 MET A C 1
ATOM 677 O O . MET A 1 89 ? 2.014 -8.898 -15.560 1.00 73.56 89 MET A O 1
ATOM 681 N N . THR A 1 90 ? 0.783 -10.439 -14.489 1.00 70.00 90 THR A N 1
ATOM 682 C CA . THR A 1 90 ? -0.345 -10.439 -15.437 1.00 70.00 90 THR A CA 1
ATOM 683 C C . THR A 1 90 ? -1.128 -9.125 -15.438 1.00 70.00 90 THR A C 1
ATOM 685 O O . THR A 1 90 ? -1.739 -8.776 -16.445 1.00 70.00 90 THR A O 1
ATOM 688 N N . SER A 1 91 ? -1.101 -8.379 -14.332 1.00 78.00 91 SER A N 1
ATOM 689 C CA . SER A 1 91 ? -1.638 -7.021 -14.221 1.00 78.00 91 SER A CA 1
ATOM 690 C C . SER A 1 91 ? -0.489 -6.020 -14.166 1.00 78.00 91 SER A C 1
ATOM 692 O O . SER A 1 91 ? 0.470 -6.226 -13.434 1.00 78.00 91 SER A O 1
ATOM 694 N N . MET A 1 92 ? -0.608 -4.895 -14.871 1.00 86.38 92 MET A N 1
ATOM 695 C CA . MET A 1 92 ? 0.374 -3.799 -14.803 1.00 86.38 92 MET A CA 1
ATOM 696 C C . MET A 1 92 ? 0.128 -2.852 -13.618 1.00 86.38 92 MET A C 1
ATOM 698 O O . MET A 1 92 ? 0.581 -1.708 -13.624 1.00 86.38 92 MET A O 1
ATOM 702 N N . TYR A 1 93 ? -0.659 -3.282 -12.632 1.00 91.19 93 TYR A N 1
ATOM 703 C CA . TYR A 1 93 ? -1.030 -2.464 -11.486 1.00 91.19 93 TYR A CA 1
ATOM 704 C C . TYR A 1 93 ? -0.727 -3.176 -10.176 1.00 91.19 93 TYR A C 1
ATOM 706 O O . TYR A 1 93 ? -1.151 -4.317 -9.976 1.00 91.19 93 TYR A O 1
ATOM 714 N N . LEU A 1 94 ? -0.054 -2.444 -9.289 1.00 93.12 94 LEU A N 1
ATOM 715 C CA . LEU A 1 94 ? 0.085 -2.761 -7.877 1.00 93.12 94 LEU A CA 1
ATOM 716 C C . LEU A 1 94 ? -0.990 -2.007 -7.096 1.00 93.12 94 LEU A C 1
ATOM 718 O O . LEU A 1 94 ? -1.125 -0.788 -7.225 1.00 93.12 94 LEU A O 1
ATOM 722 N N . TRP A 1 95 ? -1.725 -2.738 -6.275 1.00 96.25 95 TRP A N 1
ATOM 723 C CA . TRP A 1 95 ? -2.677 -2.208 -5.318 1.00 96.25 95 TRP A CA 1
ATOM 724 C C . TRP A 1 95 ? -2.109 -2.321 -3.910 1.00 96.25 95 TRP A C 1
ATOM 726 O O . TRP A 1 95 ? -1.537 -3.346 -3.539 1.00 96.25 95 TRP A O 1
ATOM 736 N N . VAL A 1 96 ? -2.293 -1.271 -3.122 1.00 97.94 96 VAL A N 1
ATOM 737 C CA . VAL A 1 96 ? -2.030 -1.272 -1.685 1.00 97.94 96 VAL A CA 1
ATOM 738 C C . VAL A 1 96 ? -3.322 -0.886 -0.989 1.00 97.94 96 VAL A C 1
ATOM 740 O O . VAL A 1 96 ? -3.841 0.198 -1.238 1.00 97.94 96 VAL A O 1
ATOM 743 N N . GLU A 1 97 ? -3.840 -1.746 -0.123 1.00 98.56 97 GLU A N 1
ATOM 744 C CA . GLU A 1 97 ? -5.011 -1.474 0.709 1.00 98.56 97 GLU A CA 1
ATOM 745 C C . GLU A 1 97 ? -4.607 -1.397 2.176 1.00 98.56 97 GLU A C 1
ATOM 747 O O . GLU A 1 97 ? -4.002 -2.317 2.717 1.00 98.56 97 GLU A O 1
ATOM 752 N N . ALA A 1 98 ? -4.971 -0.310 2.845 1.00 98.50 98 ALA A N 1
ATOM 753 C CA . ALA A 1 98 ? -4.708 -0.106 4.259 1.00 98.50 98 ALA A CA 1
ATOM 754 C C . ALA A 1 98 ? -5.989 -0.290 5.071 1.00 98.50 98 ALA A C 1
ATOM 756 O O . ALA A 1 98 ? -6.983 0.386 4.822 1.00 98.50 98 ALA A O 1
ATOM 757 N N . TYR A 1 99 ? -5.953 -1.160 6.073 1.00 98.31 99 TYR A N 1
ATOM 758 C CA . TYR A 1 99 ? -7.037 -1.418 7.019 1.00 98.31 99 TYR A CA 1
ATOM 759 C C . TYR A 1 99 ? -6.684 -0.819 8.381 1.00 98.31 99 TYR A C 1
ATOM 761 O O . TYR A 1 99 ? -5.522 -0.840 8.781 1.00 98.31 99 TYR A O 1
ATOM 769 N N . LEU A 1 100 ? -7.674 -0.302 9.115 1.00 97.81 100 LEU A N 1
ATOM 770 C CA . LEU A 1 100 ? -7.430 0.145 10.490 1.00 97.81 100 LEU A CA 1
ATOM 771 C C . LEU A 1 100 ? -7.289 -1.072 11.385 1.00 97.81 100 LEU A C 1
ATOM 773 O O . LEU A 1 100 ? -8.136 -1.962 11.324 1.00 97.81 100 LEU A O 1
ATOM 777 N N . VAL A 1 101 ? -6.266 -1.082 12.231 1.00 96.88 101 VAL A N 1
ATOM 778 C CA . VAL A 1 101 ? -6.026 -2.143 13.207 1.00 96.88 101 VAL A CA 1
ATOM 779 C C . VAL A 1 101 ? -6.007 -1.560 14.613 1.00 96.88 101 VAL A C 1
ATOM 781 O O . VAL A 1 101 ? -5.390 -0.524 14.878 1.00 96.88 101 VAL A O 1
ATOM 784 N N . LYS A 1 102 ? -6.704 -2.235 15.527 1.00 94.56 102 LYS A N 1
ATOM 785 C CA . LYS A 1 102 ? -6.718 -1.928 16.955 1.00 94.56 102 LYS A CA 1
ATOM 786 C C . LYS A 1 102 ? -6.915 -3.218 17.742 1.00 94.56 102 LYS A C 1
ATOM 788 O O . LYS A 1 102 ? -7.810 -3.989 17.426 1.00 94.56 102 LYS A O 1
ATOM 793 N N . ASP A 1 103 ? -6.074 -3.457 18.747 1.00 91.62 103 ASP A N 1
ATOM 794 C CA . ASP A 1 103 ? -6.203 -4.597 19.670 1.00 91.62 103 ASP A CA 1
ATOM 795 C C . ASP A 1 103 ? -6.344 -5.967 18.960 1.00 91.62 103 ASP A C 1
ATOM 797 O O . ASP A 1 103 ? -7.072 -6.854 19.401 1.00 91.62 103 ASP A O 1
ATOM 801 N N . GLY A 1 104 ? -5.648 -6.142 17.827 1.00 88.31 104 GLY A N 1
ATOM 802 C CA . GLY A 1 104 ? -5.681 -7.363 17.008 1.00 88.31 104 GLY A CA 1
ATOM 803 C C . GLY A 1 104 ? -6.916 -7.514 16.109 1.00 88.31 104 GLY A C 1
ATOM 804 O O . GLY A 1 104 ? -7.028 -8.503 15.386 1.00 88.31 104 GLY A O 1
ATOM 805 N N . GLN A 1 105 ? -7.834 -6.549 16.121 1.00 93.62 105 GLN A N 1
ATOM 806 C CA . GLN A 1 105 ? -8.983 -6.484 15.222 1.00 93.62 105 GLN A CA 1
ATOM 807 C C . GLN A 1 105 ? -8.706 -5.522 14.071 1.00 93.62 105 GLN A C 1
ATOM 809 O O . GLN A 1 105 ? -8.011 -4.521 14.240 1.00 93.62 105 GLN A O 1
ATOM 814 N N . ARG A 1 106 ? -9.272 -5.822 12.897 1.00 95.06 106 ARG A N 1
ATOM 815 C CA . ARG A 1 106 ? -9.174 -4.976 11.703 1.00 95.06 106 ARG A CA 1
ATOM 816 C C . ARG A 1 106 ? -10.539 -4.463 11.259 1.00 95.06 106 ARG A C 1
ATOM 818 O O . ARG A 1 106 ? -11.541 -5.162 11.423 1.00 95.06 106 ARG A O 1
ATOM 825 N N . SER A 1 107 ? -10.572 -3.284 10.643 1.00 97.38 107 SER A N 1
ATOM 826 C CA . SER A 1 107 ? -11.766 -2.781 9.961 1.00 97.38 107 SER A CA 1
ATOM 827 C C . SER A 1 107 ? -12.212 -3.739 8.852 1.00 97.38 107 SER A C 1
ATOM 829 O O . SER A 1 107 ? -11.406 -4.466 8.267 1.00 97.38 107 SER A O 1
ATOM 831 N N . ARG A 1 108 ? -13.516 -3.763 8.553 1.00 96.56 108 ARG A N 1
ATOM 832 C CA . ARG A 1 108 ? -14.059 -4.633 7.490 1.00 96.56 108 ARG A CA 1
ATOM 833 C C . ARG A 1 108 ? -13.816 -4.089 6.089 1.00 96.56 108 ARG A C 1
ATOM 835 O O . ARG A 1 108 ? -13.746 -4.871 5.149 1.00 96.56 108 ARG A O 1
ATOM 842 N N . VAL A 1 109 ? -13.714 -2.771 5.968 1.00 97.12 109 VAL A N 1
ATOM 843 C CA . VAL A 1 109 ? -13.351 -2.075 4.731 1.00 97.12 109 VAL A CA 1
ATOM 844 C C . VAL A 1 109 ? -11.981 -1.414 4.903 1.00 97.12 109 VAL A C 1
ATOM 846 O O . VAL A 1 109 ? -11.624 -1.069 6.041 1.00 97.12 109 VAL A O 1
ATOM 849 N N . PRO A 1 110 ? -11.207 -1.224 3.822 1.00 98.12 110 PRO A N 1
ATOM 850 C CA . PRO A 1 110 ? -9.972 -0.459 3.897 1.00 98.12 110 PRO A CA 1
ATOM 851 C C . PRO A 1 110 ? -10.269 0.994 4.299 1.00 98.12 110 PRO A C 1
ATOM 853 O O . PRO A 1 110 ? -11.278 1.576 3.905 1.00 98.12 110 PRO A O 1
ATOM 856 N N . ALA A 1 111 ? -9.382 1.587 5.096 1.00 98.00 111 ALA A N 1
ATOM 857 C CA . ALA A 1 111 ? -9.321 3.024 5.360 1.00 98.00 111 ALA A CA 1
ATOM 858 C C . ALA A 1 111 ? -8.794 3.817 4.165 1.00 98.00 111 ALA A C 1
ATOM 860 O O . ALA A 1 111 ? -9.096 5.003 4.037 1.00 98.00 111 ALA A O 1
ATOM 861 N N . GLY A 1 112 ? -8.020 3.178 3.293 1.00 98.25 112 GLY A N 1
ATOM 862 C CA . GLY A 1 112 ? -7.676 3.736 2.000 1.00 98.25 112 GLY A CA 1
ATOM 863 C C . GLY A 1 112 ? -6.976 2.732 1.103 1.00 98.25 112 GLY A C 1
ATOM 864 O O . GLY A 1 112 ? -6.483 1.703 1.562 1.00 98.25 112 GLY A O 1
ATOM 865 N N . SER A 1 113 ? -6.931 3.049 -0.182 1.00 98.25 113 SER A N 1
ATOM 866 C CA . SER A 1 113 ? -6.270 2.246 -1.200 1.00 98.25 113 SER A CA 1
ATOM 867 C C . SER A 1 113 ? -5.469 3.120 -2.154 1.00 98.25 113 SER A C 1
ATOM 869 O O . SER A 1 113 ? -5.920 4.207 -2.524 1.00 98.25 113 SER A O 1
ATOM 871 N N . LEU A 1 114 ? -4.330 2.610 -2.608 1.00 98.25 114 LEU A N 1
ATOM 872 C CA . LEU A 1 114 ? -3.533 3.162 -3.695 1.00 98.25 114 LEU A CA 1
ATOM 873 C C . LEU A 1 114 ? -3.464 2.151 -4.836 1.00 98.25 114 LEU A C 1
ATOM 875 O O . LEU A 1 114 ? -3.209 0.972 -4.612 1.00 98.25 114 LEU A O 1
ATOM 879 N N . ARG A 1 115 ? -3.642 2.633 -6.066 1.00 96.75 115 ARG A N 1
ATOM 880 C CA . ARG A 1 115 ? -3.308 1.910 -7.294 1.00 96.75 115 ARG A CA 1
ATOM 881 C C . ARG A 1 115 ? -2.150 2.607 -7.989 1.00 96.75 115 ARG A C 1
ATOM 883 O O . ARG A 1 115 ? -2.296 3.767 -8.371 1.00 96.75 115 ARG A O 1
ATOM 890 N N . ARG A 1 116 ? -1.070 1.872 -8.240 1.00 95.00 116 ARG A N 1
ATOM 891 C CA . ARG A 1 116 ? 0.106 2.339 -8.976 1.00 95.00 116 ARG A CA 1
ATOM 892 C C . ARG A 1 116 ? 0.326 1.525 -10.234 1.00 95.00 116 ARG A C 1
ATOM 894 O O . ARG A 1 116 ? 0.214 0.302 -10.222 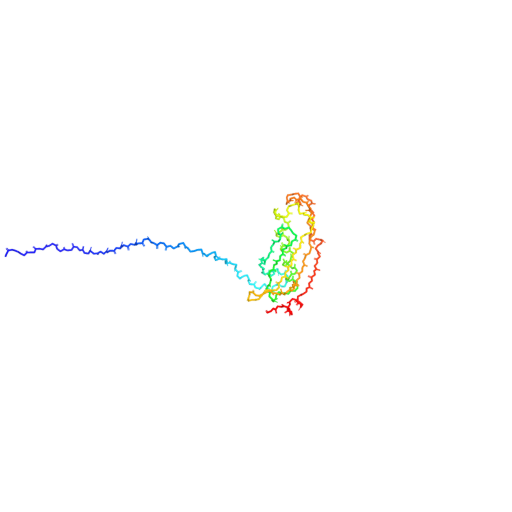1.00 95.00 116 ARG A O 1
ATOM 901 N N . PHE A 1 117 ? 0.683 2.206 -11.316 1.00 92.44 117 PHE A N 1
ATOM 902 C CA . PHE A 1 117 ? 1.155 1.549 -12.527 1.00 92.44 117 PHE A CA 1
ATOM 903 C C . PHE A 1 117 ? 2.587 1.031 -12.340 1.00 92.44 117 PHE A C 1
ATOM 905 O O . PHE A 1 117 ? 3.502 1.796 -12.033 1.00 92.44 117 PHE A O 1
ATOM 912 N N . VAL A 1 118 ? 2.779 -0.268 -12.560 1.00 89.88 118 VAL A N 1
ATOM 913 C CA . VAL A 1 118 ? 4.077 -0.944 -12.531 1.00 89.88 118 VAL A CA 1
ATOM 914 C C . VAL A 1 118 ? 4.267 -1.627 -13.889 1.00 89.88 118 VAL A C 1
ATOM 916 O O . VAL A 1 118 ? 3.583 -2.612 -14.175 1.00 89.88 118 VAL A O 1
ATOM 919 N N . PRO A 1 119 ? 5.156 -1.107 -14.759 1.00 87.88 119 PRO A N 1
ATOM 920 C CA . PRO A 1 119 ? 5.404 -1.706 -16.063 1.00 87.88 119 PRO A CA 1
ATOM 921 C C . PRO A 1 119 ? 5.824 -3.178 -15.940 1.00 87.88 119 PRO A C 1
ATOM 923 O O . PRO A 1 119 ? 6.594 -3.516 -15.032 1.00 87.88 119 PRO A O 1
ATOM 926 N N . PRO A 1 120 ? 5.386 -4.052 -16.861 1.00 86.81 120 PRO A N 1
ATOM 927 C CA . PRO A 1 120 ? 5.856 -5.426 -16.882 1.00 86.81 120 PRO A CA 1
ATOM 928 C C . PRO A 1 120 ? 7.361 -5.453 -17.159 1.00 86.81 120 PRO A C 1
ATOM 930 O O . PRO A 1 120 ? 7.880 -4.679 -17.965 1.00 86.81 120 PRO A O 1
ATOM 933 N N . GLY A 1 121 ? 8.050 -6.359 -16.482 1.00 87.06 121 GLY A N 1
ATOM 934 C CA . GLY A 1 121 ? 9.494 -6.530 -16.566 1.00 87.06 121 GLY A CA 1
ATOM 935 C C . GLY A 1 121 ? 10.053 -6.960 -15.223 1.00 87.06 121 GLY A C 1
ATOM 936 O O . GLY A 1 121 ? 9.289 -7.237 -14.296 1.00 87.06 121 GLY A O 1
ATOM 937 N N . ASN A 1 122 ? 11.373 -7.003 -15.118 1.00 90.94 122 ASN A N 1
ATOM 938 C CA . ASN A 1 122 ? 12.058 -7.134 -13.836 1.00 90.94 122 ASN A CA 1
ATOM 939 C C . ASN A 1 122 ? 12.455 -5.766 -13.251 1.00 90.94 122 ASN A C 1
ATOM 941 O O . ASN A 1 122 ? 12.378 -4.726 -13.916 1.00 90.94 122 ASN A O 1
ATOM 945 N N . ALA A 1 123 ? 12.921 -5.761 -12.001 1.00 89.88 123 ALA A N 1
ATOM 946 C CA . ALA A 1 123 ? 13.343 -4.538 -11.316 1.00 89.88 123 ALA A CA 1
ATOM 947 C C . ALA A 1 123 ? 14.425 -3.744 -12.077 1.00 89.88 123 ALA A C 1
ATOM 949 O O . ALA A 1 123 ? 14.411 -2.512 -12.081 1.00 89.88 123 ALA A O 1
ATOM 950 N N . GLU A 1 124 ? 15.376 -4.413 -12.740 1.00 91.44 124 GLU A N 1
ATOM 951 C CA . GLU A 1 124 ? 16.408 -3.717 -13.515 1.00 91.44 124 GLU A CA 1
ATOM 952 C C . GLU A 1 124 ? 15.841 -3.030 -14.755 1.00 91.44 124 GLU A C 1
ATOM 954 O O . GLU A 1 124 ? 16.177 -1.875 -15.022 1.00 91.44 124 GLU A O 1
ATOM 959 N N . GLU A 1 125 ? 14.981 -3.719 -15.500 1.00 90.62 125 GLU A N 1
ATOM 960 C CA . GLU A 1 125 ? 14.320 -3.181 -16.688 1.00 90.62 125 GLU A CA 1
ATOM 961 C C . GLU A 1 125 ? 13.491 -1.949 -16.334 1.00 90.62 125 GLU A C 1
ATOM 963 O O . GLU A 1 125 ? 13.660 -0.896 -16.954 1.00 90.62 125 GLU A O 1
ATOM 968 N N . ARG A 1 126 ? 12.677 -2.031 -15.274 1.00 88.75 126 ARG A N 1
ATOM 969 C CA . ARG A 1 126 ? 11.869 -0.899 -14.803 1.00 88.75 126 ARG A CA 1
ATOM 970 C C . ARG A 1 126 ? 12.727 0.293 -14.375 1.00 88.75 126 ARG A C 1
ATOM 972 O O . ARG A 1 126 ? 12.398 1.434 -14.702 1.00 88.75 126 ARG A O 1
ATOM 979 N N . ARG A 1 127 ? 13.852 0.065 -13.685 1.00 88.19 127 ARG A N 1
ATOM 980 C CA . ARG A 1 127 ? 14.789 1.144 -13.305 1.00 88.19 127 ARG A CA 1
ATOM 981 C C . ARG A 1 127 ? 15.390 1.851 -14.521 1.00 88.19 127 ARG A C 1
ATOM 983 O O . ARG A 1 127 ? 15.566 3.069 -14.492 1.00 88.19 127 ARG A O 1
ATOM 990 N N . ARG A 1 128 ? 15.666 1.126 -15.610 1.00 91.38 128 ARG A N 1
ATOM 991 C CA . ARG A 1 128 ? 16.205 1.710 -16.854 1.00 91.38 128 ARG A CA 1
ATOM 992 C C . ARG A 1 128 ? 15.205 2.622 -17.568 1.00 91.38 128 ARG A C 1
ATOM 994 O O . ARG A 1 128 ? 15.641 3.535 -18.265 1.00 91.38 128 ARG A O 1
ATOM 1001 N N . MET A 1 129 ? 13.900 2.423 -17.370 1.00 87.62 129 MET A N 1
ATOM 1002 C CA . MET A 1 129 ? 12.857 3.247 -17.995 1.00 87.62 129 MET A CA 1
ATOM 1003 C C . MET A 1 129 ? 12.795 4.680 -17.438 1.00 87.62 129 MET A C 1
ATOM 1005 O O . MET A 1 129 ? 12.284 5.558 -18.124 1.00 87.62 129 MET A O 1
ATOM 1009 N N . LYS A 1 130 ? 13.332 4.943 -16.232 1.00 85.19 130 LYS A N 1
ATOM 1010 C CA . LYS A 1 130 ? 13.344 6.275 -15.579 1.00 85.19 130 LYS A CA 1
ATOM 1011 C C . LYS A 1 130 ? 11.963 6.947 -15.503 1.00 85.19 130 LYS A C 1
ATOM 1013 O O . LYS A 1 130 ? 11.836 8.162 -15.622 1.00 85.19 130 LYS A O 1
ATOM 1018 N N . ILE A 1 131 ? 10.935 6.130 -15.324 1.00 85.31 131 ILE A N 1
ATOM 1019 C CA . ILE A 1 131 ? 9.543 6.548 -15.215 1.00 85.31 131 ILE A CA 1
ATOM 1020 C C . ILE A 1 131 ? 9.248 6.881 -13.745 1.00 85.31 131 ILE A C 1
ATOM 1022 O O . ILE A 1 131 ? 9.488 6.039 -12.878 1.00 85.31 131 ILE A O 1
ATOM 1026 N N . ASP A 1 132 ? 8.716 8.075 -13.466 1.00 86.19 132 ASP A N 1
ATOM 1027 C CA . ASP A 1 132 ? 8.184 8.417 -12.140 1.00 86.19 132 ASP A CA 1
ATOM 1028 C C . ASP A 1 132 ? 6.814 7.764 -11.946 1.00 86.19 132 ASP A C 1
ATOM 1030 O O . ASP A 1 132 ? 5.780 8.312 -12.316 1.00 86.19 132 ASP A O 1
ATOM 1034 N N . ARG A 1 133 ? 6.813 6.555 -11.390 1.00 84.25 133 ARG A N 1
ATOM 1035 C CA . ARG A 1 133 ? 5.610 5.721 -11.261 1.00 84.25 133 ARG A CA 1
ATOM 1036 C C . ARG A 1 133 ? 4.570 6.340 -10.322 1.00 84.25 133 ARG A C 1
ATOM 1038 O O . ARG A 1 133 ? 3.379 6.123 -10.537 1.00 84.25 133 ARG A O 1
ATOM 1045 N N . GLY A 1 134 ? 5.013 7.137 -9.346 1.00 86.94 134 GLY A N 1
ATOM 1046 C CA . GLY A 1 134 ? 4.135 7.836 -8.408 1.00 86.94 134 GLY A CA 1
ATOM 1047 C C . GLY A 1 134 ? 3.248 8.882 -9.087 1.00 86.94 134 GLY A C 1
ATOM 1048 O O . GLY A 1 134 ? 2.156 9.176 -8.605 1.00 86.94 134 GLY A O 1
ATOM 1049 N N . ALA A 1 135 ? 3.648 9.383 -10.261 1.00 87.75 135 ALA A N 1
ATOM 1050 C CA . ALA A 1 135 ? 2.861 10.340 -11.037 1.00 87.75 135 ALA A CA 1
ATOM 1051 C C . ALA A 1 135 ? 1.500 9.791 -11.511 1.00 87.75 135 ALA A C 1
ATOM 1053 O O . ALA A 1 135 ? 0.612 10.573 -11.852 1.00 87.75 135 ALA A O 1
ATOM 1054 N N . TRP A 1 136 ? 1.318 8.464 -11.532 1.00 89.12 136 TRP A N 1
ATOM 1055 C CA . TRP A 1 136 ? 0.050 7.811 -11.888 1.00 89.12 136 TRP A CA 1
ATOM 1056 C C . TRP A 1 136 ? -0.666 7.177 -10.694 1.00 89.12 136 TRP A C 1
ATOM 1058 O O . TRP A 1 136 ? -1.590 6.382 -10.895 1.00 89.12 136 TRP A O 1
ATOM 1068 N N . ASP A 1 137 ? -0.261 7.511 -9.468 1.00 95.44 137 ASP A N 1
ATOM 1069 C CA . ASP A 1 137 ? -0.919 6.998 -8.274 1.00 95.44 137 ASP A CA 1
ATOM 1070 C C . ASP A 1 137 ? -2.370 7.478 -8.204 1.00 95.44 137 ASP A C 1
ATOM 1072 O O . ASP A 1 137 ? -2.690 8.662 -8.336 1.00 95.44 137 ASP A O 1
ATOM 1076 N N . SER A 1 138 ? -3.272 6.530 -7.970 1.00 97.12 138 SER A N 1
ATOM 1077 C CA . SER A 1 138 ? -4.690 6.792 -7.763 1.00 97.12 138 SER A CA 1
ATOM 1078 C C . SER A 1 138 ? -5.078 6.360 -6.359 1.00 97.12 138 SER A C 1
ATOM 1080 O O . SER A 1 138 ? -4.876 5.206 -5.989 1.00 97.12 138 SER A O 1
ATOM 1082 N N . PHE A 1 139 ? -5.632 7.294 -5.586 1.00 97.50 139 PHE A N 1
ATOM 1083 C CA . PHE A 1 139 ? -6.011 7.081 -4.193 1.00 97.50 139 PHE A CA 1
ATOM 1084 C C . PHE A 1 139 ? -7.529 7.023 -4.035 1.00 97.50 139 PHE A C 1
ATOM 1086 O O . PHE A 1 139 ? -8.243 7.837 -4.623 1.00 97.50 139 PHE A O 1
ATOM 1093 N N . ALA A 1 140 ? -8.001 6.151 -3.149 1.00 97.94 140 ALA A N 1
ATOM 1094 C CA . ALA A 1 140 ? -9.328 6.235 -2.548 1.00 97.94 140 ALA A CA 1
ATOM 1095 C C . ALA A 1 140 ? -9.165 6.231 -1.026 1.00 97.94 140 ALA A C 1
ATOM 1097 O O . ALA A 1 140 ? -8.477 5.366 -0.494 1.00 97.94 140 ALA A O 1
ATOM 1098 N N . ILE A 1 141 ? -9.745 7.212 -0.331 1.00 97.50 141 ILE A N 1
ATOM 1099 C CA . ILE A 1 141 ? -9.635 7.358 1.126 1.00 97.50 141 ILE A CA 1
ATOM 1100 C C . ILE A 1 141 ? -11.031 7.244 1.739 1.00 97.50 141 ILE A C 1
ATOM 1102 O O . ILE A 1 141 ? -11.951 7.956 1.343 1.00 97.50 141 ILE A O 1
ATOM 1106 N N . THR A 1 142 ? -11.171 6.348 2.710 1.00 97.00 142 THR A N 1
ATOM 1107 C CA . THR A 1 142 ? -12.433 5.900 3.321 1.00 97.00 142 THR A CA 1
ATOM 1108 C C . THR A 1 142 ? -12.290 5.755 4.842 1.00 97.00 142 THR A C 1
ATOM 1110 O O . THR A 1 142 ? -12.919 4.904 5.471 1.00 97.00 142 THR A O 1
ATOM 1113 N N . LEU A 1 143 ? -11.464 6.607 5.465 1.00 95.25 143 LEU A N 1
ATOM 1114 C CA . LEU A 1 143 ? -11.131 6.556 6.897 1.00 95.25 143 LEU A CA 1
ATOM 1115 C C . LEU A 1 143 ? -12.362 6.516 7.811 1.00 95.25 143 LEU A C 1
ATOM 1117 O O . LEU A 1 143 ? -12.421 5.698 8.727 1.00 95.25 143 LEU A O 1
ATOM 1121 N N . ASP A 1 144 ? -13.351 7.374 7.564 1.00 95.62 144 ASP A N 1
ATOM 1122 C CA . ASP A 1 144 ? -14.558 7.446 8.395 1.00 95.62 144 ASP A CA 1
ATOM 1123 C C . ASP A 1 144 ? -15.409 6.177 8.303 1.00 95.62 144 ASP A C 1
ATOM 1125 O O . ASP A 1 144 ? -16.003 5.747 9.293 1.00 95.62 144 ASP A O 1
ATOM 1129 N N . GLU A 1 145 ? -15.456 5.550 7.130 1.00 96.56 145 GLU A N 1
ATOM 1130 C CA . GLU A 1 145 ? -16.164 4.290 6.930 1.00 96.56 145 GLU A CA 1
ATOM 1131 C C . GLU A 1 145 ? -15.424 3.132 7.606 1.00 96.56 145 GLU A C 1
ATOM 1133 O O . GLU A 1 145 ? -16.025 2.348 8.344 1.00 96.56 145 GLU A O 1
ATOM 1138 N N . ALA A 1 146 ? -14.100 3.073 7.452 1.00 96.69 146 ALA A N 1
ATOM 1139 C CA . ALA A 1 146 ? -13.271 2.087 8.130 1.00 96.69 146 ALA A CA 1
ATOM 1140 C C . ALA A 1 146 ? -13.407 2.182 9.657 1.00 96.69 146 ALA A C 1
ATOM 1142 O O . ALA A 1 146 ? -13.589 1.158 10.313 1.00 96.69 146 ALA A O 1
ATOM 1143 N N . LYS A 1 147 ? -13.440 3.397 10.226 1.00 95.94 147 LYS A N 1
ATOM 1144 C CA . LYS A 1 147 ? -13.677 3.612 11.666 1.00 95.94 147 LYS A CA 1
ATOM 1145 C C . LYS A 1 147 ? -15.028 3.069 12.132 1.00 95.94 147 LYS A C 1
ATOM 1147 O O . LYS A 1 147 ? -15.105 2.504 13.216 1.00 95.94 147 LYS A O 1
ATOM 1152 N N . ARG A 1 148 ? -16.088 3.201 11.326 1.00 96.25 148 ARG A N 1
ATOM 1153 C CA . ARG A 1 148 ? -17.432 2.676 11.654 1.00 96.25 148 ARG A CA 1
ATOM 1154 C C . ARG A 1 148 ? -17.528 1.155 11.576 1.00 96.25 148 ARG A C 1
ATOM 1156 O O . ARG A 1 148 ? -18.463 0.582 12.125 1.00 96.25 148 ARG A O 1
ATOM 1163 N N . THR A 1 149 ? -16.610 0.515 10.859 1.00 95.62 149 THR A N 1
ATOM 1164 C CA . THR A 1 149 ? -16.600 -0.941 10.660 1.00 95.62 149 THR A CA 1
ATOM 1165 C C . THR A 1 149 ? -15.518 -1.656 11.461 1.00 95.62 149 THR A C 1
ATOM 1167 O O . THR A 1 149 ? -15.399 -2.879 11.351 1.00 95.62 149 THR A O 1
ATOM 1170 N N . LEU A 1 150 ? -14.738 -0.912 12.248 1.00 91.50 150 LEU A N 1
ATOM 1171 C CA . LEU A 1 150 ? -13.820 -1.457 13.233 1.00 91.50 150 LEU A CA 1
ATOM 1172 C C . LEU A 1 150 ? -14.654 -2.066 14.366 1.00 91.50 150 LEU A C 1
ATOM 1174 O O . LEU A 1 150 ? -15.466 -1.370 14.978 1.00 91.50 150 LEU A O 1
ATOM 1178 N N . GLN A 1 151 ? -14.523 -3.381 14.536 1.00 75.12 151 GLN A N 1
ATOM 1179 C CA . GLN A 1 151 ? -15.231 -4.139 15.571 1.00 75.12 151 GLN A CA 1
ATOM 1180 C C . GLN A 1 151 ? -14.553 -3.995 16.928 1.00 75.12 151 GLN A C 1
ATOM 1182 O O . GLN A 1 151 ? -13.385 -3.552 16.930 1.00 75.12 151 GLN A O 1
#

pLDDT: mean 80.17, std 21.32, range [34.0, 98.56]

Secondary structure (DSSP, 8-state):
------------------------------------S-TTSPPP-EEEEE-SSSEEEEEEETT--HHHHHHHHHHHHHHHTT-GGGTT-SSSEEEEEEEEEETTEE-SS-SEEEEEE--SS-HHHHHHTT--GGGG-EEEE-HHHHHHH--